Protein AF-A0A846CEU8-F1 (afdb_monomer)

Nearest PDB structures (foldseek):
  6ied-assembly1_A  TM=2.439E-01  e=3.533E+00  Bacillus subtilis subsp. subtilis str. 168

Mean predicted aligned error: 7.69 Å

Solvent-accessible surface area (backbone atoms only — not comparable to full-atom values): 8863 Å² total; per-residue (Å²): 137,86,84,81,78,79,76,79,77,76,74,79,84,74,80,63,60,70,50,55,49,49,35,50,50,22,53,55,52,44,49,55,60,71,66,57,70,85,73,80,64,65,53,76,73,36,51,48,31,34,36,66,78,81,52,54,82,37,86,88,42,84,61,87,33,68,68,70,47,29,58,58,48,33,51,51,34,49,62,57,46,52,58,56,56,50,50,53,42,52,74,69,68,54,51,68,68,59,50,51,52,50,50,51,51,51,50,49,54,53,50,50,48,52,55,53,54,56,57,46,32,37,68,66,70,31,90,76,61,49,76,64,42,50,50,50,29,52,51,51,49,53,58,60,50,51,77,72,65,124

Radius of gyration: 22.66 Å; Cα contacts (8 Å, |Δi|>4): 99; chains: 1; bounding box: 69×29×67 Å

Sequence (150 aa):
MPHLVNSTSKSPTKRALALDALRGFAILTMVLSGVVPRKILPAWMYHAQLPPPSHTFNPNLPGLTWVDLVFPLFLFSMGAAIPLALSRRLNQGWSTKKIILSILKRGFLLGSFAIFLQHIRPFTIHQSPNPQTWRLAMLGFVILFLMFVR

Secondary structure (DSSP, 8-state):
----------------HHHHHHHHHHHHHHHHHHHSPTTSS-GGGS-TTS-TTT----TT-----HHHHHHHHHHHHHHHHHHHHHHHHHHTT--HHHHHHHHHHHHHHHHHHHHHHHHTSHHHH-SS--HHHHHHHHHHHHHHHHTT--

pLDDT: mean 88.41, std 11.83, range [48.97, 97.62]

Structure (mmCIF, N/CA/C/O backbone):
data_AF-A0A846CEU8-F1
#
_entry.id   AF-A0A846CEU8-F1
#
loop_
_atom_site.group_PDB
_atom_site.id
_atom_site.type_symbol
_atom_site.label_atom_id
_atom_site.label_alt_id
_atom_site.label_comp_id
_atom_site.label_asym_id
_atom_site.label_entity_id
_atom_site.label_seq_id
_atom_site.pdbx_PDB_ins_code
_atom_site.Cartn_x
_atom_site.Cartn_y
_atom_site.Cartn_z
_atom_site.occupancy
_atom_site.B_iso_or_equiv
_atom_site.auth_seq_id
_atom_site.auth_comp_id
_atom_site.auth_asym_id
_atom_site.auth_atom_id
_atom_site.pdbx_PDB_model_num
ATOM 1 N N . MET A 1 1 ? -43.159 -5.147 39.167 1.00 49.75 1 MET A N 1
ATOM 2 C CA . MET A 1 1 ? -42.492 -4.380 38.093 1.00 49.75 1 MET A CA 1
ATOM 3 C C . MET A 1 1 ? -41.178 -5.073 37.750 1.00 49.75 1 MET A C 1
ATOM 5 O O . MET A 1 1 ? -40.288 -5.041 38.589 1.00 49.75 1 MET A O 1
ATOM 9 N N . PRO A 1 2 ? -41.052 -5.768 36.607 1.00 50.31 2 PRO A N 1
ATOM 10 C CA . PRO A 1 2 ? -39.789 -6.376 36.215 1.00 50.31 2 PRO A CA 1
ATOM 11 C C . PRO A 1 2 ? -38.938 -5.369 35.430 1.00 50.31 2 PRO A C 1
ATOM 13 O O . PRO A 1 2 ? -39.391 -4.774 34.455 1.00 50.31 2 PRO A O 1
ATOM 16 N N . HIS A 1 3 ? -37.700 -5.174 35.881 1.00 52.69 3 HIS A N 1
ATOM 17 C CA . HIS A 1 3 ? -36.686 -4.384 35.194 1.00 52.69 3 HIS A CA 1
ATOM 18 C C . HIS A 1 3 ? -36.270 -5.089 33.896 1.00 52.69 3 HIS A C 1
ATOM 20 O O . HIS A 1 3 ? -35.634 -6.141 33.927 1.00 52.69 3 HIS A O 1
ATOM 26 N N . LEU A 1 4 ? -36.620 -4.501 32.750 1.00 55.78 4 LEU A N 1
ATOM 27 C CA . LEU A 1 4 ? -36.121 -4.918 31.442 1.00 55.78 4 LEU A CA 1
ATOM 28 C C . LEU A 1 4 ? -34.642 -4.532 31.331 1.00 55.78 4 LEU A C 1
ATOM 30 O O . LEU A 1 4 ? -34.297 -3.379 31.072 1.00 55.78 4 LEU A O 1
ATOM 34 N N . VAL A 1 5 ? -33.758 -5.505 31.546 1.00 56.50 5 VAL A N 1
ATOM 35 C CA . VAL A 1 5 ? -32.339 -5.389 31.203 1.00 56.50 5 VAL A CA 1
ATOM 36 C C . VAL A 1 5 ? -32.243 -5.372 29.681 1.00 56.50 5 VAL A C 1
ATOM 38 O O . VAL A 1 5 ? -32.372 -6.402 29.022 1.00 56.50 5 VAL A O 1
ATOM 41 N N . ASN A 1 6 ? -32.050 -4.183 29.116 1.00 48.97 6 ASN A N 1
ATOM 42 C CA . ASN A 1 6 ? -31.865 -4.005 27.684 1.00 48.97 6 ASN A CA 1
ATOM 43 C C . ASN A 1 6 ? -30.451 -4.486 27.317 1.00 48.97 6 ASN A C 1
ATOM 45 O O . ASN A 1 6 ? -29.475 -3.739 27.410 1.00 48.97 6 ASN A O 1
ATOM 49 N N . SER A 1 7 ? -30.312 -5.766 26.968 1.00 52.06 7 SER A N 1
ATOM 50 C CA . SER A 1 7 ? -29.052 -6.326 26.489 1.00 52.06 7 SER A CA 1
ATOM 51 C C . SER A 1 7 ? -28.799 -5.828 25.066 1.00 52.06 7 SER A C 1
ATOM 53 O O . SER A 1 7 ? -29.185 -6.439 24.071 1.00 52.06 7 SER A O 1
ATOM 55 N N . THR A 1 8 ? -28.131 -4.679 24.945 1.00 50.91 8 THR A N 1
ATOM 56 C CA . THR A 1 8 ? -27.602 -4.215 23.660 1.00 50.91 8 THR A CA 1
ATOM 57 C C . THR A 1 8 ? -26.515 -5.189 23.211 1.00 50.91 8 THR A C 1
ATOM 59 O O . THR A 1 8 ? -25.331 -5.013 23.516 1.00 50.91 8 THR A O 1
ATOM 62 N N . SER A 1 9 ? -26.914 -6.259 22.524 1.00 49.7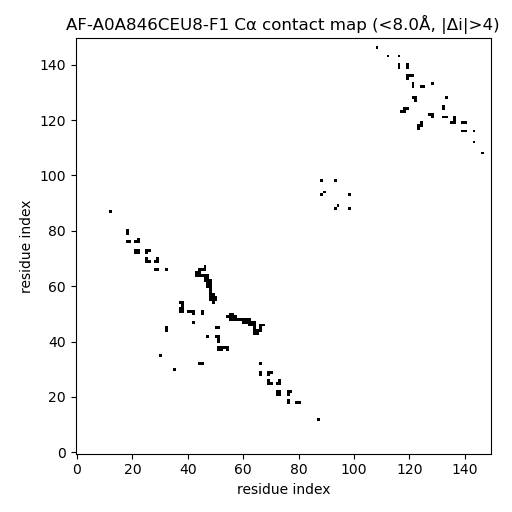2 9 SER A N 1
ATOM 63 C CA . SER A 1 9 ? -25.984 -7.176 21.880 1.00 49.72 9 SER A CA 1
ATOM 64 C C . SER A 1 9 ? -25.209 -6.381 20.828 1.00 49.72 9 SER A C 1
ATOM 66 O O . SER A 1 9 ? -25.717 -5.973 19.784 1.00 49.72 9 SER A O 1
ATOM 68 N N . LYS A 1 10 ? -23.958 -6.055 21.152 1.00 54.31 10 LYS A N 1
ATOM 69 C CA . LYS A 1 10 ? -23.070 -5.333 20.248 1.00 54.31 10 LYS A CA 1
ATOM 70 C C . LYS A 1 10 ? -22.709 -6.291 19.120 1.00 54.31 10 LYS A C 1
ATOM 72 O O . LYS A 1 10 ? -21.819 -7.122 19.281 1.00 54.31 10 LYS A O 1
ATOM 77 N N . SER A 1 11 ? -23.442 -6.212 18.008 1.00 55.38 11 SER A N 1
ATOM 78 C CA . SER A 1 11 ? -23.172 -7.025 16.822 1.00 55.38 11 SER A CA 1
ATOM 79 C C . SER A 1 11 ? -21.683 -6.918 16.463 1.00 55.38 11 SER A C 1
ATOM 81 O O . SER A 1 11 ? -21.151 -5.800 16.390 1.00 55.38 11 SER A O 1
ATOM 83 N N . PRO A 1 12 ? -20.969 -8.046 16.299 1.00 60.28 12 PRO A N 1
ATOM 84 C CA . PRO A 1 12 ? -19.546 -8.016 16.021 1.00 60.28 12 PRO A CA 1
ATOM 85 C C . PRO A 1 12 ? -19.323 -7.275 14.704 1.00 60.28 12 PRO A C 1
ATOM 87 O O . PRO A 1 12 ? -19.826 -7.672 13.654 1.00 60.28 12 PRO A O 1
ATOM 90 N N . THR A 1 13 ? -18.561 -6.181 14.756 1.00 65.75 13 THR A N 1
ATOM 91 C CA . THR A 1 13 ? -18.238 -5.372 13.578 1.00 65.75 13 THR A CA 1
ATOM 92 C C . THR A 1 13 ? -17.479 -6.246 12.576 1.00 65.75 13 THR A C 1
ATOM 94 O O . THR A 1 13 ? -16.292 -6.540 12.764 1.00 65.75 13 THR A O 1
ATOM 97 N N . LYS A 1 14 ? -18.176 -6.717 11.535 1.00 78.44 14 LYS A N 1
ATOM 98 C CA . LYS A 1 14 ? -17.594 -7.584 10.506 1.00 78.44 14 LYS A CA 1
ATOM 99 C C . LYS A 1 14 ? -16.540 -6.817 9.710 1.00 78.44 14 LYS A C 1
ATOM 101 O O . LYS A 1 14 ? -16.671 -5.631 9.422 1.00 78.44 14 LYS A O 1
ATOM 106 N N . ARG A 1 15 ? -15.461 -7.519 9.366 1.00 83.94 15 ARG A N 1
ATOM 107 C CA . ARG A 1 15 ? -14.401 -7.014 8.490 1.00 83.94 15 ARG A CA 1
ATOM 108 C C . ARG A 1 15 ? -14.977 -6.769 7.091 1.00 83.94 15 ARG A C 1
ATOM 110 O O . ARG A 1 15 ? -15.649 -7.642 6.552 1.00 83.94 15 ARG A O 1
ATOM 117 N N . ALA A 1 16 ? -14.692 -5.609 6.504 1.00 91.38 16 ALA A N 1
ATOM 118 C CA . ALA A 1 16 ? -15.136 -5.264 5.155 1.00 91.38 16 ALA A CA 1
ATOM 119 C C . ALA A 1 16 ? -14.278 -5.986 4.098 1.00 91.38 16 ALA A C 1
ATOM 121 O O . ALA A 1 16 ? -13.310 -5.429 3.584 1.00 91.38 16 ALA A O 1
ATOM 122 N N . LEU A 1 17 ? -14.618 -7.242 3.791 1.00 93.19 17 LEU A N 1
ATOM 123 C CA . LEU A 1 17 ? -13.840 -8.087 2.873 1.00 93.19 17 LEU A CA 1
ATOM 124 C C . LEU A 1 17 ? -13.774 -7.521 1.449 1.00 93.19 17 LEU A C 1
ATOM 126 O O . LEU A 1 17 ? -12.704 -7.525 0.852 1.00 93.19 17 LEU A O 1
ATOM 130 N N . ALA A 1 18 ? -14.881 -6.977 0.933 1.00 94.38 18 ALA A N 1
ATOM 131 C CA . ALA A 1 18 ? -14.913 -6.351 -0.391 1.00 94.38 18 ALA A CA 1
ATOM 132 C C . ALA A 1 18 ? -13.947 -5.158 -0.488 1.00 94.38 18 ALA A C 1
ATOM 134 O O . ALA A 1 18 ? -13.265 -4.986 -1.493 1.00 94.38 18 ALA A O 1
ATOM 135 N N . LEU A 1 19 ? -13.836 -4.373 0.587 1.00 95.25 19 LEU A N 1
ATOM 136 C CA . LEU A 1 19 ? -12.925 -3.234 0.649 1.00 95.25 19 LEU A CA 1
ATOM 137 C C . LEU A 1 19 ? -11.457 -3.676 0.682 1.00 95.25 19 LEU A C 1
ATOM 139 O O . LEU A 1 19 ? -10.609 -3.088 0.013 1.00 95.25 19 LEU A O 1
ATOM 143 N N . ASP A 1 20 ? -11.157 -4.734 1.437 1.00 94.44 20 ASP A N 1
ATOM 144 C CA . ASP A 1 20 ? -9.820 -5.324 1.461 1.00 94.44 20 ASP A CA 1
ATOM 145 C C . ASP A 1 20 ? -9.432 -5.923 0.100 1.00 94.44 20 ASP A C 1
ATOM 147 O O . ASP A 1 20 ? -8.290 -5.747 -0.329 1.00 94.44 20 ASP A O 1
ATOM 151 N N . ALA A 1 21 ? -10.373 -6.582 -0.586 1.00 95.81 21 ALA A N 1
ATOM 152 C CA . ALA A 1 21 ? -10.177 -7.117 -1.932 1.00 95.81 21 ALA A CA 1
ATOM 153 C C . ALA A 1 21 ? -9.938 -5.998 -2.954 1.00 95.81 21 ALA A C 1
ATOM 155 O O . ALA A 1 21 ? -8.994 -6.090 -3.736 1.00 95.81 21 ALA A O 1
ATOM 156 N N . LEU A 1 22 ? -10.715 -4.909 -2.894 1.00 96.38 22 LEU A N 1
ATOM 157 C CA . LEU A 1 22 ? -10.529 -3.740 -3.756 1.00 96.38 22 LEU A CA 1
ATOM 158 C C . LEU A 1 22 ? -9.142 -3.111 -3.571 1.00 96.38 22 LEU A C 1
ATOM 160 O O . LEU A 1 22 ? -8.464 -2.820 -4.554 1.00 96.38 22 LEU A O 1
ATOM 164 N N . ARG A 1 23 ? -8.685 -2.947 -2.321 1.00 96.00 23 ARG A N 1
ATOM 165 C CA . ARG A 1 23 ? -7.329 -2.450 -2.035 1.00 96.00 23 ARG A CA 1
ATOM 166 C C . ARG A 1 23 ? -6.259 -3.391 -2.593 1.00 96.00 23 ARG A C 1
ATOM 168 O O . ARG A 1 23 ? -5.279 -2.924 -3.166 1.00 96.00 23 ARG A O 1
ATOM 175 N N . GLY A 1 24 ? -6.431 -4.701 -2.408 1.00 95.50 24 GLY A N 1
ATOM 176 C CA . GLY A 1 24 ? -5.515 -5.712 -2.940 1.00 95.50 24 GLY A CA 1
ATOM 177 C C . GLY A 1 24 ? -5.431 -5.660 -4.465 1.00 95.50 24 GLY A C 1
ATOM 178 O O . GLY A 1 24 ? -4.332 -5.591 -5.009 1.00 95.50 24 GLY A O 1
ATOM 179 N N . PHE A 1 25 ? -6.582 -5.599 -5.136 1.00 96.62 25 PHE A N 1
ATOM 180 C CA . PHE A 1 25 ? -6.673 -5.426 -6.583 1.00 96.62 25 PHE A CA 1
ATOM 181 C C . PHE A 1 25 ? -5.951 -4.156 -7.043 1.00 96.62 25 PHE A C 1
ATOM 183 O O . PHE A 1 25 ? -5.093 -4.240 -7.916 1.00 96.62 25 PHE A O 1
ATOM 190 N N . ALA A 1 26 ? -6.202 -3.015 -6.391 1.00 96.00 26 ALA A N 1
ATOM 191 C CA . ALA A 1 26 ? -5.551 -1.751 -6.726 1.00 96.00 26 ALA A CA 1
ATOM 192 C C . ALA A 1 26 ? -4.015 -1.826 -6.607 1.00 96.00 26 ALA A C 1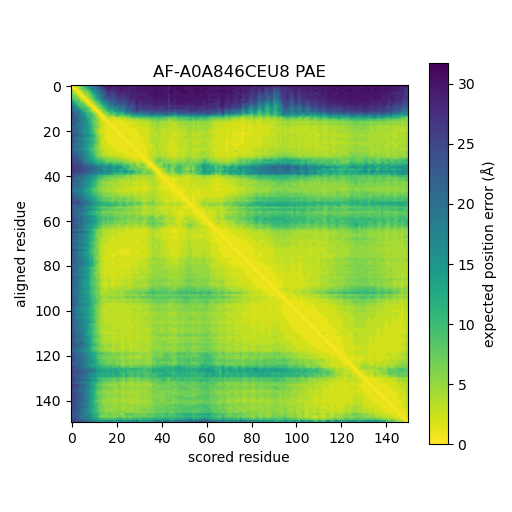
ATOM 194 O O . ALA A 1 26 ? -3.305 -1.359 -7.497 1.00 96.00 26 ALA A O 1
ATOM 195 N N . ILE A 1 27 ? -3.486 -2.454 -5.549 1.00 94.94 27 ILE A N 1
ATOM 196 C CA . ILE A 1 27 ? -2.035 -2.651 -5.374 1.00 94.94 27 ILE A CA 1
ATOM 197 C C . ILE A 1 27 ? -1.466 -3.551 -6.480 1.00 94.94 27 ILE A C 1
ATOM 199 O O . ILE A 1 27 ? -0.432 -3.220 -7.057 1.00 94.94 27 ILE A O 1
ATOM 203 N N . LEU A 1 28 ? -2.138 -4.661 -6.807 1.00 95.00 28 LEU A N 1
ATOM 204 C CA . LEU A 1 28 ? -1.705 -5.563 -7.881 1.00 95.00 28 LEU A CA 1
ATOM 205 C C . LEU A 1 28 ? -1.642 -4.835 -9.228 1.00 95.00 28 LEU A C 1
ATOM 207 O O . LEU A 1 28 ? -0.630 -4.909 -9.924 1.00 95.00 28 LEU A O 1
ATOM 211 N N . THR A 1 29 ? -2.686 -4.077 -9.566 1.00 93.88 29 THR A N 1
ATOM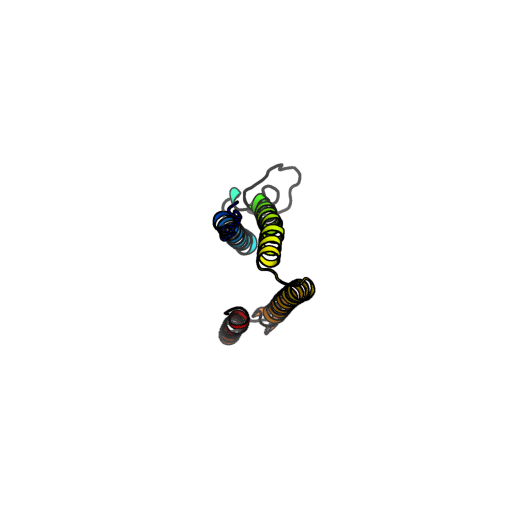 212 C CA . THR A 1 29 ? -2.736 -3.297 -10.807 1.00 93.88 29 THR A CA 1
ATOM 213 C C . THR A 1 29 ? -1.716 -2.158 -10.829 1.00 93.88 29 THR A C 1
ATOM 215 O O . THR A 1 29 ? -1.189 -1.856 -11.893 1.00 93.88 29 THR A O 1
ATOM 218 N N . MET A 1 30 ? -1.380 -1.571 -9.674 1.00 93.50 30 MET A N 1
ATOM 219 C CA . MET A 1 30 ? -0.353 -0.525 -9.552 1.00 93.50 30 MET A CA 1
ATOM 220 C C . MET A 1 30 ? 1.048 -1.071 -9.828 1.00 93.50 30 MET A C 1
ATOM 222 O O . MET A 1 30 ? 1.853 -0.423 -10.494 1.00 93.50 30 MET A O 1
ATOM 226 N N . VAL A 1 31 ? 1.342 -2.278 -9.340 1.00 91.12 31 VAL A N 1
ATOM 227 C CA . VAL A 1 31 ? 2.599 -2.969 -9.657 1.00 91.12 31 VAL A CA 1
ATOM 228 C C . VAL A 1 31 ? 2.637 -3.333 -11.138 1.00 91.12 31 VAL A C 1
ATOM 230 O O . VAL A 1 31 ? 3.646 -3.086 -11.797 1.00 91.12 31 VAL A O 1
ATOM 233 N N . LEU A 1 32 ? 1.535 -3.862 -11.678 1.00 89.38 32 LEU A N 1
ATOM 234 C CA . LEU A 1 32 ? 1.441 -4.214 -13.093 1.00 89.38 32 LEU A CA 1
ATOM 235 C C . LEU A 1 32 ? 1.669 -2.995 -14.000 1.00 89.38 32 LEU A C 1
ATOM 237 O O . LEU A 1 32 ? 2.441 -3.080 -14.949 1.00 89.38 32 LEU A O 1
ATOM 241 N N . SER A 1 33 ? 1.052 -1.853 -13.695 1.00 86.19 33 SER A N 1
ATOM 242 C CA . SER A 1 33 ? 1.216 -0.636 -14.494 1.00 86.19 33 SER A CA 1
ATOM 243 C C . SER A 1 33 ? 2.585 0.028 -14.304 1.00 86.19 33 SER A C 1
ATOM 245 O O . SER A 1 33 ? 3.108 0.627 -15.238 1.00 86.19 33 SER A O 1
ATOM 247 N N . GLY A 1 34 ? 3.167 -0.052 -13.102 1.00 81.56 34 GLY A N 1
ATOM 248 C CA . GLY A 1 34 ? 4.400 0.657 -12.749 1.00 81.56 34 GLY A CA 1
ATOM 249 C C . GLY A 1 34 ? 5.704 -0.093 -13.039 1.00 81.56 34 GLY A C 1
ATOM 250 O O . GLY A 1 34 ? 6.749 0.547 -13.145 1.00 81.56 34 GLY A O 1
ATOM 251 N N . VAL A 1 35 ? 5.674 -1.427 -13.139 1.00 81.75 35 VAL A N 1
ATOM 252 C CA . VAL A 1 35 ? 6.891 -2.260 -13.240 1.00 81.75 35 VAL A CA 1
ATOM 253 C C . VAL A 1 35 ? 7.080 -2.879 -14.626 1.00 81.75 35 VAL A C 1
ATOM 255 O O . VAL A 1 35 ? 8.218 -3.150 -15.015 1.00 81.75 35 VAL A O 1
ATOM 258 N N . VAL A 1 36 ? 6.007 -3.112 -15.389 1.00 78.88 36 VAL A N 1
ATOM 259 C CA . VAL A 1 36 ? 6.137 -3.796 -16.683 1.00 78.88 36 VAL A CA 1
ATOM 260 C C . VAL A 1 36 ? 6.888 -2.912 -17.688 1.00 78.88 36 VAL A C 1
ATOM 262 O O . VAL A 1 36 ? 6.598 -1.715 -17.790 1.00 78.88 36 VAL A O 1
ATOM 265 N N . PRO A 1 37 ? 7.862 -3.461 -18.445 1.00 68.31 37 PRO A N 1
ATOM 266 C CA . PRO A 1 37 ? 8.683 -2.648 -19.323 1.00 68.31 37 PRO A CA 1
ATOM 267 C C . PRO A 1 37 ? 7.859 -1.927 -20.394 1.00 68.31 37 PRO A C 1
ATOM 269 O O . PRO A 1 37 ? 6.905 -2.452 -20.975 1.00 68.31 37 PRO A O 1
ATOM 272 N N . ARG A 1 38 ? 8.282 -0.700 -20.692 1.00 73.19 38 ARG A N 1
ATOM 273 C CA . ARG A 1 38 ? 7.789 0.067 -21.838 1.00 73.19 38 ARG A CA 1
ATOM 274 C C . ARG A 1 38 ? 8.138 -0.675 -23.137 1.00 73.19 38 ARG A C 1
ATOM 276 O O . ARG A 1 38 ? 9.214 -1.268 -23.213 1.00 73.19 38 ARG A O 1
ATOM 283 N N . LYS A 1 39 ? 7.274 -0.566 -24.156 1.00 72.50 39 LYS A N 1
ATOM 284 C CA . LYS A 1 39 ? 7.430 -1.062 -25.547 1.00 72.50 39 LYS A CA 1
ATOM 285 C C . LYS A 1 39 ? 7.041 -2.512 -25.862 1.00 72.50 39 LYS A C 1
ATOM 287 O O . LYS A 1 39 ? 7.102 -2.881 -27.029 1.00 72.50 39 LYS A O 1
ATOM 292 N N . ILE A 1 40 ? 6.640 -3.322 -24.882 1.00 81.31 40 ILE A N 1
ATOM 293 C CA . ILE A 1 40 ? 6.289 -4.740 -25.127 1.00 81.31 40 ILE A CA 1
ATOM 294 C C . ILE A 1 40 ? 4.771 -4.967 -25.168 1.00 81.31 40 ILE A C 1
ATOM 296 O O . ILE A 1 40 ? 4.304 -5.980 -25.679 1.00 81.31 40 ILE A O 1
ATOM 300 N N . LEU A 1 41 ? 3.990 -4.037 -24.615 1.00 85.62 41 LEU A N 1
ATOM 301 C CA . LEU A 1 41 ? 2.557 -4.210 -24.409 1.00 85.62 41 LEU A CA 1
ATOM 302 C C . LEU A 1 41 ? 1.713 -3.386 -25.399 1.00 85.62 41 LEU A C 1
ATOM 304 O O . LEU A 1 41 ? 2.181 -2.369 -25.918 1.00 85.62 41 LEU A O 1
ATOM 308 N N . PRO A 1 42 ? 0.452 -3.783 -25.649 1.00 88.38 42 PRO A N 1
ATOM 309 C CA . PRO A 1 42 ? -0.490 -2.995 -26.440 1.00 88.38 42 PRO A CA 1
ATOM 310 C C . PRO A 1 42 ? -0.817 -1.639 -25.791 1.00 88.38 42 PRO A C 1
ATOM 312 O O . PRO A 1 42 ? -0.734 -1.469 -24.575 1.00 88.38 42 PRO A O 1
ATOM 315 N N . ALA A 1 43 ? -1.252 -0.675 -26.609 1.00 88.44 43 ALA A N 1
ATOM 316 C CA . ALA A 1 43 ? -1.472 0.715 -26.194 1.00 88.44 43 ALA A CA 1
ATOM 317 C C . ALA A 1 43 ? -2.429 0.883 -24.999 1.00 88.44 43 ALA A C 1
ATOM 319 O O . ALA A 1 43 ? -2.204 1.750 -24.162 1.00 88.44 43 ALA A O 1
ATOM 320 N N . TRP A 1 44 ? -3.446 0.025 -24.870 1.00 88.69 44 TRP A N 1
ATOM 321 C CA . TRP A 1 44 ? -4.421 0.080 -23.772 1.00 88.69 44 TRP A CA 1
ATOM 322 C C . TRP A 1 44 ? -3.829 -0.251 -22.388 1.00 88.69 44 TRP A C 1
ATOM 324 O O . TRP A 1 44 ? -4.489 -0.029 -21.375 1.00 88.69 44 TRP A O 1
ATOM 334 N N . MET A 1 45 ? -2.603 -0.787 -22.320 1.00 90.38 45 MET A N 1
ATOM 335 C CA . MET A 1 45 ? -1.892 -1.085 -21.068 1.00 90.38 45 MET A CA 1
ATOM 336 C C . MET A 1 45 ? -1.071 0.093 -20.525 1.00 90.38 45 MET A C 1
ATOM 338 O O . MET A 1 45 ? -0.428 -0.041 -19.486 1.00 90.38 45 MET A O 1
ATOM 342 N N . TYR A 1 46 ? -1.094 1.237 -21.208 1.00 90.06 46 TYR A N 1
ATOM 343 C CA . TYR A 1 46 ? -0.385 2.453 -20.822 1.00 90.06 46 TYR A CA 1
ATOM 344 C C . TYR A 1 46 ? -1.348 3.638 -20.769 1.00 90.06 46 TYR A C 1
ATOM 346 O O . TYR A 1 46 ? -2.473 3.548 -21.250 1.00 90.06 46 TYR A O 1
ATOM 354 N N . HIS A 1 47 ? -0.886 4.768 -20.233 1.00 92.12 47 HIS A N 1
ATOM 355 C CA . HIS A 1 47 ? -1.624 6.025 -20.331 1.00 92.12 47 HIS A CA 1
ATOM 356 C C . HIS A 1 47 ? -1.830 6.397 -21.804 1.00 92.12 47 HIS A C 1
ATOM 358 O O . HIS A 1 47 ? -0.877 6.364 -22.586 1.00 92.12 47 HIS A O 1
ATOM 364 N N . ALA A 1 48 ? -3.044 6.819 -22.171 1.00 92.6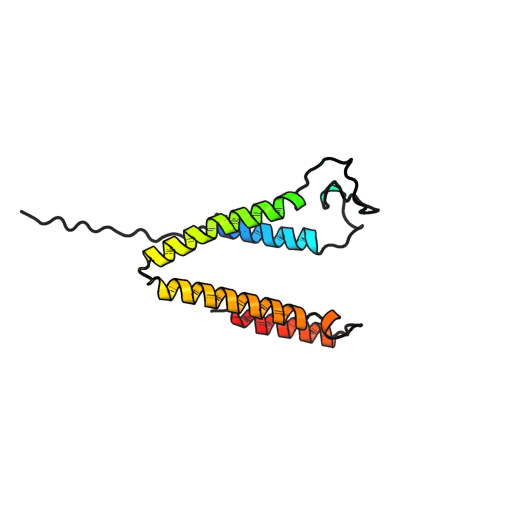9 48 ALA A N 1
ATOM 365 C CA . ALA A 1 48 ? -3.376 7.218 -23.545 1.00 92.69 48 ALA A CA 1
ATOM 366 C C . ALA A 1 48 ? -2.449 8.323 -24.082 1.00 92.69 48 ALA A C 1
ATOM 368 O O . ALA A 1 48 ? -2.086 8.323 -25.255 1.00 92.69 48 ALA A O 1
ATOM 369 N N . GLN A 1 49 ? -2.014 9.226 -23.199 1.00 93.38 49 GLN A N 1
ATOM 370 C CA . GLN A 1 49 ? -1.097 10.323 -23.513 1.00 93.38 49 GLN A CA 1
ATOM 371 C C . GLN A 1 49 ? 0.363 9.874 -23.670 1.00 93.38 49 GLN A C 1
ATOM 373 O O . GLN A 1 49 ? 1.193 10.670 -24.087 1.00 93.38 49 GLN A O 1
ATOM 378 N N . LEU A 1 50 ? 0.701 8.624 -23.341 1.00 90.62 50 LEU A N 1
ATOM 379 C CA . LEU A 1 50 ? 2.040 8.040 -23.478 1.00 90.62 50 LEU A CA 1
ATOM 380 C C . LEU A 1 50 ? 1.983 6.756 -24.327 1.00 90.62 50 LEU A C 1
ATOM 382 O O . LEU A 1 50 ? 2.403 5.687 -23.856 1.00 90.62 50 LEU A O 1
ATOM 386 N N . PRO A 1 51 ? 1.467 6.826 -25.569 1.00 88.62 51 PRO A N 1
ATOM 387 C CA . PRO A 1 51 ? 1.247 5.639 -26.378 1.00 88.62 51 PRO A CA 1
ATOM 388 C C . PRO A 1 51 ? 2.582 4.999 -26.807 1.00 88.62 51 PRO A C 1
ATOM 390 O O . PRO A 1 51 ? 3.587 5.696 -26.995 1.00 88.62 51 PRO A O 1
ATOM 393 N N . PRO A 1 52 ? 2.624 3.667 -26.989 1.00 88.12 52 PRO A N 1
ATOM 394 C CA . PRO A 1 52 ? 3.753 3.009 -27.635 1.00 88.12 52 PRO A CA 1
ATOM 395 C C . PRO A 1 52 ? 3.867 3.441 -29.113 1.00 88.12 52 PRO A C 1
ATOM 397 O O . PRO A 1 52 ? 2.875 3.864 -29.707 1.00 88.12 52 PRO A O 1
ATOM 400 N N . PRO A 1 53 ? 5.050 3.309 -29.743 1.00 87.38 53 PRO A N 1
ATOM 401 C CA . PRO A 1 53 ? 6.301 2.779 -29.187 1.00 87.38 53 PRO A CA 1
ATOM 402 C C . PRO A 1 53 ? 7.191 3.847 -28.530 1.00 87.38 53 PRO A C 1
ATOM 404 O O . PRO A 1 53 ? 8.120 3.507 -27.792 1.00 87.38 53 PRO A O 1
ATOM 407 N N . SER A 1 54 ? 6.943 5.131 -28.806 1.00 87.31 54 SER A N 1
ATOM 408 C CA . SER A 1 54 ? 7.796 6.227 -28.338 1.00 87.31 54 SER A CA 1
ATOM 409 C C . SER A 1 54 ? 7.585 6.539 -26.856 1.00 87.31 54 SER A C 1
ATOM 411 O O . SER A 1 54 ? 8.533 6.966 -26.199 1.00 87.31 54 SER A O 1
ATOM 413 N N . HIS A 1 55 ? 6.378 6.304 -26.320 1.00 87.75 55 HIS A N 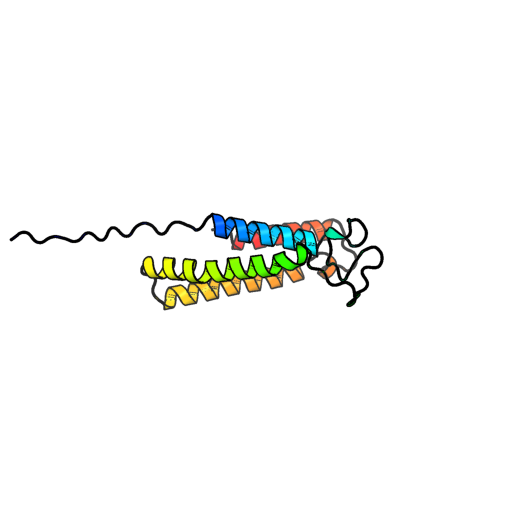1
ATOM 414 C CA . HIS A 1 55 ? 5.976 6.702 -24.964 1.00 87.75 55 HIS A CA 1
ATOM 415 C C . HIS A 1 55 ? 6.293 8.173 -24.664 1.00 87.75 55 HIS A C 1
ATOM 417 O O . HIS A 1 55 ? 6.663 8.539 -23.549 1.00 87.75 55 HIS A O 1
ATOM 423 N N . THR A 1 56 ? 6.179 9.015 -25.686 1.00 90.50 56 THR A N 1
ATOM 424 C CA . THR A 1 56 ? 6.331 10.464 -25.588 1.00 90.50 56 THR A CA 1
ATOM 425 C C . THR A 1 56 ? 4.992 11.074 -25.224 1.00 90.50 56 THR A C 1
ATOM 427 O O . THR A 1 56 ? 3.980 10.720 -25.829 1.00 90.50 56 THR A O 1
ATOM 430 N N . PHE A 1 57 ? 4.991 11.987 -24.254 1.00 92.19 57 PHE A N 1
ATOM 431 C CA . PHE A 1 57 ? 3.766 12.640 -23.813 1.00 92.19 57 PHE A CA 1
ATOM 432 C C . PHE A 1 57 ? 3.129 13.424 -24.968 1.00 92.19 57 PHE A C 1
ATOM 434 O O . PHE A 1 57 ? 3.778 14.288 -25.557 1.00 92.19 57 PHE A O 1
ATOM 441 N N . ASN A 1 58 ? 1.869 13.128 -25.282 1.00 92.25 58 ASN A N 1
ATOM 442 C CA . ASN A 1 58 ? 1.082 13.830 -26.286 1.00 92.25 58 ASN A CA 1
ATOM 443 C C . ASN A 1 58 ? -0.225 14.351 -25.660 1.00 92.25 58 ASN A C 1
ATOM 445 O O . ASN A 1 58 ? -1.147 13.563 -25.434 1.00 92.25 58 ASN A O 1
ATOM 449 N N . PRO A 1 59 ? -0.340 15.668 -25.403 1.00 91.62 59 PRO A N 1
ATOM 450 C CA . PRO A 1 59 ? -1.535 16.247 -24.793 1.00 91.62 59 PRO A CA 1
ATOM 451 C C . PRO A 1 59 ? -2.756 16.245 -25.724 1.00 91.62 59 PRO A C 1
ATOM 453 O O . PRO A 1 59 ? -3.879 16.347 -25.240 1.00 91.62 59 PRO A O 1
ATOM 456 N N . ASN A 1 60 ? -2.563 16.093 -27.039 1.00 94.12 60 ASN A N 1
ATOM 457 C CA . ASN A 1 60 ? -3.643 16.111 -28.031 1.00 94.12 60 ASN A CA 1
ATOM 458 C C . ASN A 1 60 ? -4.369 14.762 -28.167 1.00 94.12 60 ASN A C 1
ATOM 460 O O . ASN A 1 60 ? -5.262 14.632 -29.000 1.00 94.12 60 ASN A O 1
ATOM 464 N N . LEU A 1 61 ? -3.986 13.753 -27.376 1.00 90.38 61 LEU A N 1
ATOM 465 C CA . LEU A 1 61 ? -4.657 12.456 -27.297 1.00 90.38 61 LEU A CA 1
ATOM 466 C C . LEU A 1 61 ? -5.473 12.384 -26.000 1.00 90.38 61 LEU A C 1
ATOM 468 O O . LEU A 1 61 ? -4.985 11.847 -25.000 1.00 90.38 61 LEU A O 1
ATOM 472 N N . PRO A 1 62 ? -6.698 12.944 -25.973 1.00 88.69 62 PRO A N 1
ATOM 473 C CA . PRO A 1 62 ? -7.560 12.817 -24.811 1.00 88.69 62 PRO A CA 1
ATOM 474 C C . PRO A 1 62 ? -7.952 11.349 -24.629 1.00 88.69 62 PRO A C 1
ATOM 476 O O . PRO A 1 62 ? -8.403 10.685 -25.562 1.00 88.69 62 PRO A O 1
ATOM 479 N N . GLY A 1 63 ? -7.792 10.837 -23.415 1.00 90.00 63 GLY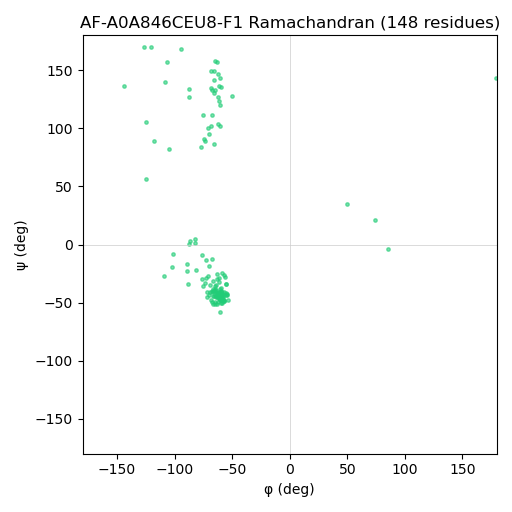 A N 1
ATOM 480 C CA . GLY A 1 63 ? -8.179 9.472 -23.099 1.00 90.00 63 GLY A CA 1
ATOM 481 C C . GLY A 1 63 ? -7.873 9.116 -21.656 1.00 90.00 63 GLY A C 1
ATOM 482 O O . GLY A 1 63 ? -6.853 9.528 -21.108 1.00 90.00 63 GLY A O 1
ATOM 483 N N . LEU A 1 64 ? -8.769 8.335 -21.063 1.00 92.12 64 LEU A N 1
ATOM 484 C CA . LEU A 1 64 ? -8.530 7.634 -19.811 1.00 92.12 64 LEU A CA 1
ATOM 485 C C . LEU A 1 64 ? -8.394 6.150 -20.116 1.00 92.12 64 LEU A C 1
ATOM 487 O O . LEU A 1 64 ? -9.131 5.583 -20.922 1.00 92.12 64 LEU A O 1
ATOM 491 N N . THR A 1 65 ? -7.451 5.527 -19.441 1.00 93.19 65 THR A N 1
ATOM 492 C CA . THR A 1 65 ? -7.176 4.098 -19.506 1.00 93.19 65 THR A CA 1
ATOM 493 C C . THR A 1 65 ? -7.333 3.503 -18.114 1.00 93.19 65 THR A C 1
ATOM 495 O O . THR A 1 65 ? -7.468 4.216 -17.118 1.00 93.19 65 THR A O 1
ATOM 498 N N . TRP A 1 66 ? -7.331 2.176 -18.003 1.00 93.12 66 TRP A N 1
ATOM 499 C CA . TRP A 1 66 ? -7.492 1.538 -16.696 1.00 93.12 66 TRP A CA 1
ATOM 500 C C . TRP A 1 66 ? -6.359 1.904 -15.724 1.00 93.12 66 TRP A C 1
ATOM 502 O O . TRP A 1 66 ? -6.610 1.958 -14.521 1.00 93.12 66 TRP A O 1
ATOM 512 N N . VAL A 1 67 ? -5.146 2.205 -16.219 1.00 92.56 67 VAL A N 1
ATOM 513 C CA . VAL A 1 67 ? -4.010 2.603 -15.368 1.00 92.56 67 VAL A CA 1
ATOM 514 C C . VAL A 1 67 ? -4.278 3.918 -14.632 1.00 92.56 67 VAL A C 1
ATOM 516 O O . VAL A 1 67 ? -3.825 4.087 -13.501 1.00 92.56 67 VAL A O 1
ATOM 519 N N . ASP A 1 68 ? -5.089 4.806 -15.217 1.00 93.62 68 ASP A N 1
ATOM 520 C CA . ASP A 1 68 ? -5.495 6.078 -14.609 1.00 93.62 68 ASP A CA 1
ATOM 521 C C . ASP A 1 68 ? -6.467 5.872 -13.437 1.00 93.62 68 ASP A C 1
ATOM 523 O O . ASP A 1 68 ? -6.505 6.672 -12.503 1.00 93.62 68 ASP A O 1
ATOM 527 N N . LEU A 1 69 ? -7.229 4.773 -13.449 1.00 94.19 69 LEU A N 1
ATOM 528 C CA . LEU A 1 69 ? -8.202 4.440 -12.404 1.00 94.19 69 LEU A CA 1
ATOM 529 C C . LEU A 1 69 ? -7.557 3.783 -11.180 1.00 94.19 69 LEU A C 1
ATOM 531 O O . LEU A 1 69 ? -8.120 3.834 -10.086 1.00 94.19 69 LEU A O 1
ATOM 535 N N . VAL A 1 70 ? -6.370 3.192 -11.332 1.00 94.94 70 VAL A N 1
ATOM 536 C CA . VAL A 1 70 ? -5.692 2.448 -10.260 1.00 94.94 70 VAL A CA 1
ATOM 537 C C . VAL A 1 70 ? -5.469 3.314 -9.019 1.00 94.94 70 VAL A C 1
ATOM 539 O O . VAL A 1 70 ? -5.775 2.894 -7.899 1.00 94.94 70 VAL A O 1
ATOM 542 N N . PHE A 1 71 ? -4.957 4.533 -9.202 1.00 93.81 71 PHE A N 1
ATOM 543 C CA . PHE A 1 71 ? -4.663 5.429 -8.085 1.00 93.81 71 PHE A CA 1
ATOM 544 C C . PHE A 1 71 ? -5.934 5.937 -7.370 1.00 93.81 71 PHE A C 1
ATOM 546 O O . PHE A 1 71 ? -6.006 5.797 -6.145 1.00 93.81 71 PHE A O 1
ATOM 553 N N . PRO A 1 72 ? -6.977 6.428 -8.073 1.00 95.56 72 PRO A N 1
ATOM 554 C CA . PRO A 1 72 ? -8.271 6.738 -7.463 1.00 95.56 72 PRO A CA 1
ATOM 555 C C . PRO A 1 72 ? -8.906 5.567 -6.703 1.00 95.56 72 PRO A C 1
ATOM 557 O O . PRO A 1 72 ? -9.381 5.761 -5.582 1.00 95.56 72 PRO A O 1
ATOM 560 N N . LEU A 1 73 ? -8.877 4.346 -7.253 1.00 96.00 73 LEU A N 1
ATOM 561 C CA . LEU A 1 73 ? -9.403 3.156 -6.569 1.00 96.00 73 LEU A CA 1
ATOM 562 C C . LEU A 1 73 ? -8.644 2.872 -5.268 1.00 96.00 73 LEU A C 1
ATOM 564 O O . LEU A 1 73 ? -9.256 2.571 -4.237 1.00 96.00 73 LEU A O 1
ATOM 568 N N . PHE A 1 74 ? -7.317 3.016 -5.286 1.00 95.75 74 PHE A N 1
ATOM 569 C CA . PHE A 1 74 ? -6.500 2.881 -4.086 1.00 95.75 74 PHE A CA 1
ATOM 570 C C . PHE A 1 74 ? -6.864 3.936 -3.030 1.00 95.75 74 PHE A C 1
ATOM 572 O O . PHE A 1 74 ? -7.138 3.570 -1.882 1.00 95.75 74 PHE A O 1
ATOM 579 N N . LEU A 1 75 ? -6.935 5.219 -3.410 1.00 96.12 75 LEU A N 1
ATOM 580 C CA . LEU A 1 75 ? -7.301 6.309 -2.498 1.00 96.12 75 LEU A CA 1
ATOM 581 C C . LEU A 1 75 ? -8.701 6.129 -1.912 1.00 96.12 75 LEU A C 1
ATOM 583 O O . LEU A 1 75 ? -8.867 6.279 -0.702 1.00 96.12 75 LEU A O 1
ATOM 587 N N . PHE A 1 76 ? -9.682 5.744 -2.728 1.00 96.56 76 PHE A N 1
ATOM 588 C CA . PHE A 1 76 ? -11.028 5.425 -2.257 1.00 96.56 76 PHE A CA 1
ATOM 589 C C . PHE A 1 76 ? -10.997 4.291 -1.225 1.00 96.56 76 PHE A C 1
ATOM 591 O O . PHE A 1 76 ? -11.553 4.422 -0.131 1.00 96.56 76 PHE A O 1
ATOM 598 N N . SER A 1 77 ? -10.286 3.198 -1.532 1.00 96.56 77 SER A N 1
ATOM 599 C CA . SER A 1 77 ? -10.199 2.044 -0.632 1.00 96.56 77 SER A CA 1
ATOM 600 C C . SER A 1 77 ? -9.571 2.406 0.722 1.00 96.56 77 SER A C 1
ATOM 602 O O . SER A 1 77 ? -10.065 1.997 1.776 1.00 96.56 77 SER A O 1
ATOM 604 N N . MET A 1 78 ? -8.520 3.229 0.713 1.00 93.88 78 MET A N 1
ATOM 605 C CA . MET A 1 78 ? -7.853 3.714 1.920 1.00 93.88 78 MET A CA 1
ATOM 606 C C . MET A 1 78 ? -8.725 4.711 2.688 1.00 93.88 78 MET A C 1
ATOM 608 O O . MET A 1 78 ? -8.851 4.590 3.909 1.00 93.88 78 MET A O 1
ATOM 612 N N . GLY A 1 79 ? -9.374 5.640 1.982 1.00 95.56 79 GLY A N 1
ATOM 613 C CA . GLY A 1 79 ? -10.281 6.636 2.549 1.00 95.56 79 GLY A CA 1
ATOM 614 C C . GLY A 1 79 ? -11.464 6.005 3.280 1.00 95.56 79 GLY A C 1
ATOM 615 O O . GLY A 1 79 ? -11.799 6.442 4.376 1.00 95.56 79 GLY A O 1
ATOM 616 N 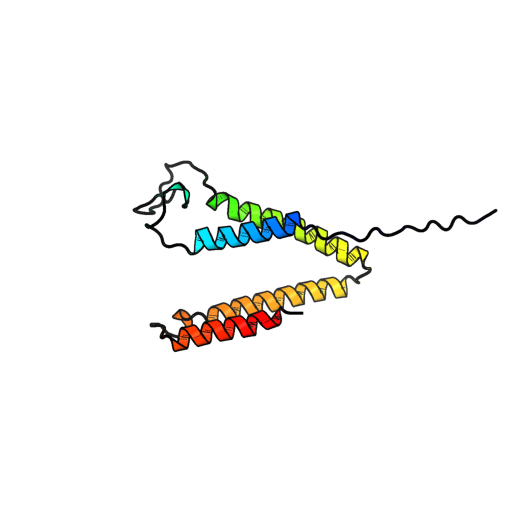N . ALA A 1 80 ? -12.032 4.921 2.746 1.00 95.56 80 ALA A N 1
ATOM 617 C CA . ALA A 1 80 ? -13.078 4.161 3.429 1.00 95.56 80 ALA A CA 1
ATOM 618 C C . ALA A 1 80 ? -12.530 3.278 4.571 1.00 95.56 80 ALA A C 1
ATOM 620 O O . ALA A 1 80 ? -13.177 3.122 5.610 1.00 95.56 80 ALA A O 1
ATOM 621 N N . ALA A 1 81 ? -11.330 2.704 4.425 1.00 93.81 81 ALA A N 1
ATOM 622 C CA . ALA A 1 81 ? -10.773 1.777 5.415 1.00 93.81 81 ALA A CA 1
ATOM 623 C C . ALA A 1 81 ? -10.390 2.460 6.738 1.00 93.81 81 ALA A C 1
ATOM 625 O O . ALA A 1 81 ? -10.531 1.854 7.803 1.00 93.81 81 ALA A O 1
ATOM 626 N N . ILE A 1 82 ? -9.916 3.709 6.688 1.00 93.25 82 ILE A N 1
ATOM 627 C CA . ILE A 1 82 ? -9.480 4.474 7.867 1.00 93.25 82 ILE A CA 1
ATOM 628 C C . ILE A 1 82 ? -10.612 4.678 8.898 1.00 93.25 82 ILE A C 1
ATOM 630 O O . ILE A 1 82 ? -10.441 4.230 10.039 1.00 93.25 82 ILE A O 1
ATOM 634 N N . PRO A 1 83 ? -11.768 5.289 8.560 1.00 92.81 83 PRO A N 1
ATOM 635 C CA . PRO A 1 83 ? -12.851 5.507 9.519 1.00 92.81 83 PRO A CA 1
ATOM 636 C C . PRO A 1 83 ? -13.465 4.192 10.010 1.00 92.81 83 PRO A C 1
ATOM 638 O O . PRO A 1 83 ? -13.764 4.071 11.199 1.00 92.81 83 PRO A O 1
ATOM 641 N N . LEU A 1 84 ? -13.578 3.168 9.154 1.00 92.56 84 LEU A N 1
ATOM 642 C CA . LEU A 1 84 ? -14.055 1.839 9.559 1.00 92.56 84 LEU A CA 1
ATOM 643 C C . LEU A 1 84 ? -13.122 1.186 10.592 1.00 92.56 84 LEU A C 1
ATOM 645 O O . LEU A 1 84 ? -13.581 0.649 11.606 1.00 92.56 84 LEU A O 1
ATOM 649 N N . ALA A 1 85 ? -11.806 1.255 10.373 1.00 90.50 85 ALA A N 1
ATOM 650 C CA . ALA A 1 85 ? -10.817 0.724 11.308 1.00 90.50 85 ALA A CA 1
ATOM 651 C C . ALA A 1 85 ? -10.798 1.499 12.635 1.00 90.50 85 ALA A C 1
ATOM 653 O O . ALA A 1 85 ? -10.656 0.886 13.698 1.00 90.50 85 ALA A O 1
ATOM 654 N N . LEU A 1 86 ? -10.953 2.826 12.586 1.00 92.81 86 LEU A N 1
ATOM 655 C CA . LEU A 1 86 ? -11.013 3.676 13.775 1.00 92.81 86 LEU A CA 1
ATOM 656 C C . LEU A 1 86 ? -12.283 3.410 14.593 1.00 92.81 86 LEU A C 1
ATOM 658 O O . LEU A 1 86 ? -12.184 3.134 15.790 1.00 92.81 86 LEU A O 1
ATOM 662 N N . SER A 1 87 ? -13.449 3.401 13.941 1.00 91.69 87 SER A N 1
ATOM 663 C CA . SER A 1 87 ? -14.741 3.095 14.567 1.00 91.69 87 SER A CA 1
ATOM 664 C C . SER A 1 87 ? -14.715 1.734 15.263 1.00 91.69 87 SER A C 1
ATOM 666 O O . SER A 1 87 ? -15.138 1.609 16.411 1.00 91.69 87 SER A O 1
ATOM 668 N N . ARG A 1 88 ? -14.106 0.715 14.642 1.00 90.06 88 ARG A N 1
ATOM 669 C CA . ARG A 1 88 ? -13.938 -0.603 15.271 1.00 90.06 88 ARG A CA 1
ATOM 670 C C . ARG A 1 88 ? -13.117 -0.551 16.565 1.00 90.06 88 ARG A C 1
ATOM 672 O O . ARG A 1 88 ? -13.497 -1.201 17.533 1.00 90.06 88 ARG A O 1
ATOM 679 N N . ARG A 1 89 ? -12.018 0.210 16.611 1.00 91.75 89 ARG A N 1
ATOM 680 C CA . ARG A 1 89 ? -11.189 0.348 17.829 1.00 91.75 89 ARG A CA 1
ATOM 681 C C . ARG A 1 89 ? -11.922 1.097 18.939 1.00 91.75 89 ARG A C 1
ATOM 683 O O . ARG A 1 89 ? -11.860 0.677 20.091 1.00 91.75 89 ARG A O 1
ATOM 690 N N . LEU A 1 90 ? -12.648 2.158 18.586 1.00 92.12 90 LEU A N 1
ATOM 691 C CA . LEU A 1 90 ? -13.493 2.901 19.526 1.00 92.12 90 LEU A CA 1
ATOM 692 C C . LEU A 1 90 ? -14.603 2.003 20.089 1.00 92.12 90 LEU A C 1
ATOM 694 O O . LEU A 1 90 ? -14.788 1.922 21.300 1.00 92.12 90 LEU A O 1
ATOM 698 N N . ASN A 1 91 ? -15.262 1.223 19.231 1.00 90.44 91 ASN A N 1
ATOM 699 C CA . ASN A 1 91 ? -16.263 0.238 19.637 1.00 90.44 91 ASN A CA 1
ATOM 700 C C . ASN A 1 91 ? -15.696 -0.880 20.525 1.00 90.44 91 ASN A C 1
ATOM 702 O O . ASN A 1 91 ? -16.428 -1.454 21.326 1.00 90.44 91 ASN A O 1
ATOM 706 N N . GLN A 1 92 ? -14.406 -1.180 20.431 1.00 89.56 92 GLN A N 1
ATOM 707 C CA . GLN A 1 92 ? -13.724 -2.123 21.321 1.00 89.56 92 GLN A CA 1
ATOM 708 C C . GLN A 1 92 ? -13.288 -1.493 22.656 1.00 89.56 92 GLN A C 1
ATOM 710 O O . GLN A 1 92 ? -12.596 -2.149 23.430 1.00 89.56 92 GLN A O 1
ATOM 715 N N . GLY A 1 93 ? -13.6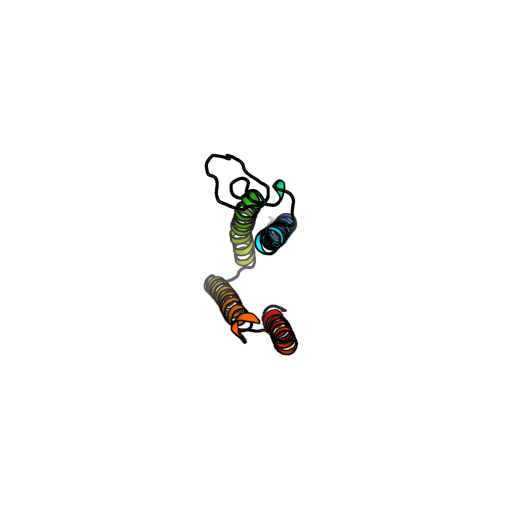42 -0.231 22.926 1.00 92.81 93 GLY A N 1
ATOM 716 C CA . GLY A 1 93 ? -13.301 0.458 24.174 1.00 92.81 93 GLY A CA 1
ATOM 717 C C . GLY A 1 93 ? -11.829 0.865 24.276 1.00 92.81 93 GLY A C 1
ATOM 718 O O . GLY A 1 93 ? -11.310 1.048 25.375 1.00 92.81 93 GLY A O 1
ATOM 719 N N . TRP A 1 94 ? -11.112 0.977 23.152 1.00 95.88 94 TRP A N 1
ATOM 720 C CA . TRP A 1 94 ? -9.724 1.436 23.187 1.00 95.88 94 TRP A CA 1
ATOM 721 C C . TRP A 1 94 ? -9.660 2.907 23.604 1.00 95.88 94 TRP A C 1
ATOM 723 O O . TRP A 1 94 ? -10.348 3.748 23.032 1.00 95.88 94 TRP A O 1
ATOM 733 N N . SER A 1 95 ? -8.767 3.234 24.540 1.00 96.25 95 SER A N 1
ATOM 734 C CA . SER A 1 95 ? -8.496 4.627 24.899 1.00 96.25 95 SER A CA 1
ATOM 735 C C . SER A 1 95 ? -7.844 5.393 23.741 1.00 96.25 95 SER A C 1
ATOM 737 O O . SER A 1 95 ? -7.058 4.834 22.966 1.00 96.25 95 SER A O 1
ATOM 739 N N . THR A 1 96 ? -8.101 6.700 23.649 1.00 94.69 96 THR A N 1
ATOM 740 C CA . THR A 1 96 ? -7.545 7.575 22.599 1.00 94.69 96 THR A CA 1
ATOM 741 C C . THR A 1 96 ? -6.017 7.504 22.540 1.00 94.69 96 THR A C 1
ATOM 743 O O . THR A 1 96 ? -5.444 7.363 21.460 1.00 94.69 96 THR A O 1
ATOM 746 N N . LYS A 1 97 ? -5.348 7.495 23.704 1.00 96.94 97 LYS A N 1
ATOM 747 C CA . LYS A 1 97 ? -3.884 7.348 23.805 1.00 96.94 97 LYS A CA 1
ATOM 748 C C . LYS A 1 97 ? -3.398 6.048 23.153 1.00 96.94 97 LYS A C 1
ATOM 750 O O . LYS A 1 97 ? -2.443 6.065 22.380 1.00 96.94 97 LYS A O 1
ATOM 755 N N . LYS A 1 98 ? -4.085 4.927 23.408 1.00 96.44 98 LYS A N 1
ATOM 756 C CA . LYS A 1 98 ? -3.758 3.617 22.818 1.00 96.44 98 LYS A CA 1
ATOM 757 C C . LYS A 1 98 ? -3.959 3.611 21.300 1.00 96.44 98 LYS A C 1
ATOM 759 O O . LYS A 1 98 ? -3.158 3.014 20.580 1.00 96.44 98 LYS A O 1
ATOM 764 N N . ILE A 1 99 ? -5.001 4.280 20.802 1.00 96.31 99 ILE A N 1
ATOM 765 C CA . ILE A 1 99 ? -5.258 4.419 19.361 1.00 96.31 99 ILE A CA 1
ATOM 766 C C . ILE A 1 99 ? -4.141 5.222 18.688 1.00 96.31 99 ILE A C 1
ATOM 768 O O . ILE A 1 99 ? -3.568 4.731 17.713 1.00 96.31 99 ILE A O 1
ATOM 772 N N . ILE A 1 100 ? -3.797 6.399 19.222 1.00 96.81 100 ILE A N 1
ATOM 773 C CA . ILE A 1 100 ? -2.732 7.260 18.684 1.00 96.81 100 ILE A CA 1
ATOM 774 C C . ILE A 1 100 ? -1.399 6.511 18.670 1.00 96.81 100 ILE A C 1
ATOM 776 O O . ILE A 1 100 ? -0.767 6.413 17.620 1.00 96.81 100 ILE A O 1
ATOM 780 N N . LEU A 1 101 ? -1.012 5.895 19.792 1.00 97.50 101 LEU A N 1
ATOM 781 C CA . LEU A 1 101 ? 0.232 5.128 19.873 1.00 97.50 101 LEU A CA 1
ATOM 782 C C . LEU A 1 101 ? 0.253 3.972 18.861 1.00 97.50 101 LEU A C 1
ATOM 784 O O . LEU A 1 101 ? 1.281 3.694 18.249 1.00 97.50 101 LEU A O 1
ATOM 788 N N . SER A 1 102 ? -0.887 3.312 18.636 1.00 95.00 102 SER A N 1
ATOM 789 C CA . SER A 1 102 ? -1.003 2.263 17.621 1.00 95.00 102 SER A CA 1
ATOM 790 C C . SER A 1 102 ? -0.826 2.791 16.193 1.00 95.00 102 SER A C 1
ATOM 792 O O . SER A 1 102 ? -0.206 2.102 15.378 1.00 95.00 102 SER A O 1
ATOM 794 N N . ILE A 1 103 ? -1.368 3.972 15.882 1.00 95.38 103 ILE A N 1
ATOM 795 C CA . ILE A 1 103 ? -1.208 4.628 14.575 1.00 95.38 103 ILE A CA 1
ATOM 796 C C . ILE A 1 103 ? 0.253 5.029 14.374 1.00 95.38 103 ILE A C 1
ATOM 798 O O . ILE A 1 103 ? 0.843 4.624 13.375 1.00 95.38 103 ILE A O 1
ATOM 802 N N . LEU A 1 104 ? 0.854 5.722 15.345 1.00 97.62 104 LEU A N 1
ATOM 803 C CA . LEU A 1 104 ? 2.258 6.137 15.295 1.00 97.62 104 LEU A CA 1
ATOM 804 C C . LEU A 1 104 ? 3.196 4.940 15.164 1.00 97.62 104 LEU A C 1
ATOM 806 O O . LEU A 1 104 ? 4.055 4.937 14.293 1.00 97.62 104 LEU A O 1
ATOM 810 N N . LYS A 1 105 ? 2.983 3.879 15.952 1.00 95.44 105 LYS A N 1
ATOM 811 C CA . LYS A 1 105 ? 3.756 2.638 15.839 1.00 95.44 105 LYS A CA 1
ATOM 812 C C . LYS A 1 105 ? 3.651 2.044 14.434 1.00 95.44 105 LYS A C 1
ATOM 814 O O . LYS A 1 105 ? 4.664 1.677 13.857 1.00 95.44 105 LYS A O 1
ATOM 819 N N . ARG A 1 106 ? 2.444 1.941 13.865 1.00 94.38 106 ARG A N 1
ATOM 820 C CA . ARG A 1 106 ? 2.264 1.421 12.496 1.00 94.38 106 ARG A CA 1
ATOM 821 C C . ARG A 1 106 ? 2.940 2.310 11.454 1.00 94.38 106 ARG A C 1
ATOM 823 O O . ARG A 1 106 ? 3.599 1.772 10.573 1.00 94.38 106 ARG A O 1
ATOM 830 N N . GLY A 1 107 ? 2.793 3.628 11.571 1.00 95.44 107 GLY A N 1
ATOM 831 C CA . GLY A 1 107 ? 3.449 4.595 10.692 1.00 95.44 107 GLY A CA 1
ATOM 832 C C . GLY A 1 107 ? 4.969 4.488 10.763 1.00 95.44 107 GLY A C 1
ATOM 833 O O . GLY A 1 107 ? 5.612 4.374 9.729 1.00 95.44 107 GLY A O 1
ATOM 834 N N . PHE A 1 108 ? 5.526 4.415 11.973 1.00 96.62 108 PHE A N 1
ATOM 835 C CA . PHE A 1 108 ? 6.955 4.217 12.199 1.00 96.62 108 PHE A CA 1
ATOM 836 C C . PHE A 1 108 ? 7.450 2.908 11.577 1.00 96.62 108 PHE A C 1
ATOM 838 O O . PHE A 1 108 ? 8.388 2.943 10.793 1.00 96.62 108 PHE A O 1
ATOM 845 N N . LEU A 1 109 ? 6.784 1.773 11.835 1.00 95.12 109 LEU A N 1
ATOM 846 C CA . LEU A 1 109 ? 7.166 0.488 11.234 1.00 95.12 109 LEU A CA 1
ATOM 847 C C . LEU A 1 109 ? 7.138 0.541 9.697 1.00 95.12 109 LEU A C 1
ATOM 849 O O . LEU A 1 109 ? 8.071 0.062 9.061 1.00 95.12 109 LEU A O 1
ATOM 853 N N . LEU A 1 110 ? 6.090 1.116 9.096 1.00 94.56 110 LEU A N 1
ATOM 854 C CA . LEU A 1 110 ? 5.990 1.256 7.637 1.00 94.56 110 LEU A CA 1
ATOM 855 C C . LEU A 1 110 ? 7.055 2.206 7.072 1.00 94.56 110 LEU A C 1
ATOM 857 O O . LEU A 1 110 ? 7.634 1.911 6.031 1.00 94.56 110 LEU A O 1
ATOM 861 N N . GLY A 1 111 ? 7.338 3.311 7.763 1.00 95.81 111 GLY A N 1
ATOM 862 C CA . GLY A 1 111 ? 8.377 4.267 7.382 1.00 95.81 111 GLY A CA 1
ATOM 863 C C . GLY A 1 111 ? 9.772 3.651 7.446 1.00 95.81 111 GLY A C 1
ATOM 864 O O . GLY A 1 111 ? 10.510 3.704 6.464 1.00 95.81 111 GLY A O 1
ATOM 865 N N . SER A 1 112 ? 10.110 2.987 8.555 1.00 94.56 112 SER A N 1
ATOM 866 C CA . SER A 1 112 ? 11.360 2.235 8.685 1.00 94.56 112 SER A CA 1
ATOM 867 C C . SER A 1 112 ? 11.464 1.172 7.596 1.00 94.56 112 SER A C 1
ATOM 869 O O . SER A 1 112 ? 12.470 1.128 6.896 1.00 94.56 112 SER A O 1
ATOM 871 N N . PHE A 1 113 ? 10.414 0.372 7.387 1.00 94.50 113 PHE A N 1
ATOM 872 C CA . PHE A 1 113 ? 10.384 -0.626 6.318 1.00 94.50 113 PHE A CA 1
ATOM 873 C C . PHE A 1 113 ? 10.693 -0.016 4.950 1.00 94.50 113 PHE A C 1
ATOM 875 O O . PHE A 1 113 ? 11.541 -0.545 4.241 1.00 94.50 113 PHE A O 1
ATOM 882 N N . ALA A 1 114 ? 10.065 1.107 4.595 1.00 94.12 114 ALA A N 1
ATOM 883 C CA . ALA A 1 114 ? 10.306 1.778 3.320 1.00 94.12 114 ALA A CA 1
ATOM 884 C C . ALA A 1 114 ? 11.764 2.248 3.172 1.00 94.12 114 ALA A C 1
ATOM 886 O O . ALA A 1 114 ? 12.376 2.021 2.126 1.00 94.12 114 ALA A O 1
ATOM 887 N N . ILE A 1 115 ? 12.336 2.851 4.220 1.00 94.94 115 ILE A N 1
ATOM 888 C CA . ILE A 1 115 ? 13.730 3.320 4.224 1.00 94.94 115 ILE A CA 1
ATOM 889 C C . ILE A 1 115 ? 14.691 2.139 4.071 1.00 94.94 115 ILE A C 1
ATOM 891 O O . ILE A 1 115 ? 15.541 2.159 3.181 1.00 94.94 115 ILE A O 1
ATOM 895 N N . PHE A 1 116 ? 14.552 1.094 4.890 1.00 94.62 116 PHE A N 1
ATOM 896 C CA . PHE A 1 116 ? 15.415 -0.086 4.801 1.00 94.62 116 PHE A CA 1
ATOM 897 C C . PHE A 1 116 ? 15.265 -0.784 3.451 1.00 94.62 116 PHE A C 1
ATOM 899 O O . PHE A 1 116 ? 16.272 -1.104 2.825 1.00 94.62 116 PHE A O 1
ATOM 906 N N . LEU A 1 117 ? 14.029 -0.947 2.964 1.00 93.62 117 LEU A N 1
ATOM 907 C CA . LEU A 1 117 ? 13.755 -1.557 1.668 1.00 93.62 117 LEU A CA 1
ATOM 908 C C . LEU A 1 117 ? 14.464 -0.813 0.533 1.00 93.62 117 LEU A C 1
ATOM 910 O O . LEU A 1 117 ? 15.004 -1.457 -0.359 1.00 93.62 117 LEU A O 1
ATOM 914 N N . GLN A 1 118 ? 14.489 0.523 0.569 1.00 94.19 118 GLN A N 1
ATOM 915 C CA . GLN A 1 118 ? 15.210 1.335 -0.411 1.00 94.19 118 GLN A CA 1
ATOM 916 C C . GLN A 1 118 ? 16.725 1.083 -0.370 1.00 94.19 118 GLN A C 1
ATOM 918 O O . GLN A 1 118 ? 17.338 0.961 -1.426 1.00 94.19 118 GLN A O 1
ATOM 923 N N . HIS A 1 119 ? 17.321 0.968 0.819 1.00 93.25 119 HIS A N 1
ATOM 924 C CA . HIS A 1 119 ? 18.767 0.757 0.974 1.00 93.25 119 HIS A CA 1
ATOM 925 C C . HIS A 1 119 ? 19.215 -0.656 0.586 1.00 93.25 119 HIS A C 1
ATOM 927 O O . HIS A 1 119 ? 20.335 -0.827 0.114 1.00 93.25 119 HIS A O 1
ATOM 933 N N . ILE A 1 120 ? 18.347 -1.663 0.731 1.00 93.81 120 ILE A N 1
ATOM 934 C CA . ILE A 1 120 ? 18.662 -3.045 0.336 1.00 93.81 120 ILE A CA 1
ATOM 935 C C . ILE A 1 120 ? 18.356 -3.345 -1.139 1.00 93.81 120 ILE A C 1
ATOM 937 O O . ILE A 1 120 ? 18.499 -4.491 -1.571 1.00 93.81 120 ILE A O 1
ATOM 941 N N . ARG A 1 121 ? 17.910 -2.360 -1.933 1.00 92.00 121 ARG A N 1
ATOM 942 C CA . ARG A 1 121 ? 17.691 -2.567 -3.373 1.00 92.00 121 ARG A CA 1
ATOM 943 C C . ARG A 1 121 ? 19.016 -2.934 -4.050 1.00 92.00 121 ARG A C 1
ATOM 945 O O . ARG A 1 121 ? 20.014 -2.258 -3.803 1.00 92.00 121 ARG A O 1
ATOM 952 N N . PRO A 1 122 ? 19.042 -3.926 -4.962 1.00 92.19 122 PRO A N 1
ATOM 953 C CA . PRO A 1 122 ? 20.294 -4.404 -5.548 1.00 92.19 122 PRO A CA 1
ATOM 954 C C . PRO A 1 122 ? 21.143 -3.303 -6.192 1.00 92.19 122 PRO A C 1
ATOM 956 O O . PRO A 1 122 ? 22.338 -3.224 -5.936 1.00 92.19 122 PRO A O 1
ATOM 959 N N . PHE A 1 123 ? 20.506 -2.408 -6.949 1.00 90.56 123 PHE A N 1
ATOM 960 C CA . PHE A 1 123 ? 21.161 -1.280 -7.621 1.00 90.56 123 PHE A CA 1
ATOM 961 C C . PHE A 1 123 ? 21.602 -0.149 -6.678 1.00 90.56 123 PHE A C 1
ATOM 963 O O . PHE A 1 123 ? 22.356 0.728 -7.086 1.00 90.56 123 PHE A O 1
ATOM 970 N N . THR A 1 124 ? 21.126 -0.142 -5.430 1.00 91.50 124 THR A N 1
ATOM 971 C CA . THR A 1 124 ? 21.576 0.791 -4.385 1.00 91.50 124 THR A CA 1
ATOM 972 C C . THR A 1 124 ? 22.784 0.232 -3.637 1.00 91.50 124 THR A C 1
ATOM 974 O O . THR A 1 124 ? 23.671 0.993 -3.270 1.00 91.50 124 THR A O 1
ATOM 977 N N . ILE A 1 125 ? 22.847 -1.091 -3.458 1.00 89.31 125 ILE A N 1
ATOM 978 C CA . ILE A 1 125 ? 23.987 -1.774 -2.832 1.00 89.31 125 ILE A CA 1
ATOM 979 C C . ILE A 1 125 ? 25.204 -1.781 -3.766 1.00 89.31 125 ILE A C 1
ATOM 981 O O . ILE A 1 125 ? 26.324 -1.536 -3.325 1.00 89.31 125 ILE A O 1
ATOM 985 N N . HIS A 1 126 ? 24.999 -2.097 -5.047 1.00 89.31 126 HIS A N 1
ATOM 986 C CA . HIS A 1 126 ? 26.074 -2.193 -6.030 1.00 89.31 126 HIS A CA 1
ATOM 987 C C . HIS A 1 126 ? 25.599 -1.699 -7.400 1.00 89.31 126 HIS A C 1
ATOM 989 O O . HIS A 1 126 ? 24.515 -2.066 -7.851 1.00 89.31 126 HIS A O 1
ATOM 995 N N . GLN A 1 127 ? 26.421 -0.901 -8.089 1.00 87.31 127 GLN A N 1
ATOM 996 C CA . GLN A 1 127 ? 26.066 -0.332 -9.399 1.00 87.31 127 GLN A CA 1
ATOM 997 C C . GLN A 1 127 ? 25.823 -1.413 -10.466 1.00 87.31 127 GLN A C 1
ATOM 999 O O . GLN A 1 127 ? 24.962 -1.250 -11.328 1.00 87.31 127 GLN A O 1
ATOM 1004 N N . SER A 1 12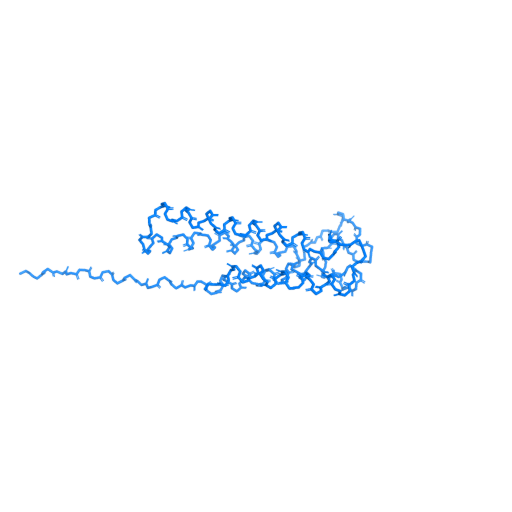8 ? 26.536 -2.539 -10.376 1.00 90.25 128 SER A N 1
ATOM 1005 C CA . SER A 1 128 ? 26.352 -3.737 -11.206 1.00 90.25 128 SER A CA 1
ATOM 1006 C C . SER A 1 128 ? 25.951 -4.937 -10.332 1.00 90.25 128 SER A C 1
ATOM 1008 O O . SER A 1 128 ? 26.819 -5.646 -9.819 1.00 90.25 128 SER A O 1
ATOM 1010 N N . PRO A 1 129 ? 24.650 -5.165 -10.077 1.00 90.31 129 PRO A N 1
ATOM 1011 C CA . PRO A 1 129 ? 24.214 -6.194 -9.138 1.00 90.31 129 PRO A CA 1
ATOM 1012 C C . PRO A 1 129 ? 24.630 -7.597 -9.579 1.00 90.31 129 PRO A C 1
ATOM 1014 O O . PRO A 1 129 ? 24.304 -8.035 -10.682 1.00 90.31 129 PRO A O 1
ATOM 1017 N N . ASN A 1 130 ? 25.299 -8.329 -8.692 1.00 93.44 130 ASN A N 1
ATOM 1018 C CA . ASN A 1 130 ? 25.641 -9.731 -8.912 1.00 93.44 130 ASN A CA 1
ATOM 1019 C C . ASN A 1 130 ? 24.571 -10.654 -8.277 1.00 93.44 130 ASN A C 1
ATOM 1021 O O . ASN A 1 130 ? 23.727 -10.189 -7.499 1.00 93.44 130 ASN A O 1
ATOM 1025 N N . PRO A 1 131 ? 24.569 -11.972 -8.564 1.00 94.44 131 PRO A N 1
ATOM 1026 C CA . PRO A 1 131 ? 23.589 -12.894 -7.982 1.00 94.44 131 PRO A CA 1
ATOM 1027 C C . PRO A 1 131 ? 23.564 -12.903 -6.444 1.00 94.44 131 PRO A C 1
ATOM 1029 O O . PRO A 1 131 ? 22.520 -13.171 -5.850 1.00 94.44 131 PRO A O 1
ATOM 1032 N N . GLN A 1 132 ? 24.683 -12.591 -5.782 1.00 92.50 132 GLN A N 1
ATOM 1033 C CA . GLN A 1 132 ? 24.749 -12.502 -4.321 1.00 92.50 132 GLN A CA 1
ATOM 1034 C C . GLN A 1 132 ? 24.013 -11.257 -3.805 1.00 92.50 132 GLN A C 1
ATOM 1036 O O . GLN A 1 132 ? 23.262 -11.366 -2.838 1.00 92.50 132 GLN A O 1
ATOM 1041 N N . THR A 1 133 ? 24.140 -10.109 -4.481 1.00 92.75 133 THR A N 1
ATOM 1042 C CA . THR A 1 133 ? 23.395 -8.880 -4.166 1.00 92.75 133 THR A CA 1
ATOM 1043 C C . THR A 1 133 ? 21.884 -9.111 -4.247 1.00 92.75 133 THR A C 1
ATOM 1045 O O . THR A 1 133 ? 21.144 -8.671 -3.369 1.00 92.75 133 THR A O 1
ATOM 1048 N N . TRP A 1 134 ? 21.415 -9.856 -5.253 1.00 93.12 134 TRP A N 1
ATOM 1049 C CA . TRP A 1 134 ? 19.998 -10.223 -5.379 1.00 93.12 134 TRP A CA 1
ATOM 1050 C C . TRP A 1 134 ? 19.519 -11.130 -4.243 1.00 93.12 134 TRP A C 1
ATOM 1052 O O . TRP A 1 134 ? 18.452 -10.888 -3.678 1.00 93.12 134 TRP A O 1
ATOM 1062 N N . ARG A 1 135 ? 20.311 -12.142 -3.861 1.00 94.50 135 ARG A N 1
ATOM 1063 C CA . ARG A 1 135 ? 19.994 -13.004 -2.706 1.00 94.50 135 ARG A CA 1
ATOM 1064 C C . ARG A 1 135 ? 19.940 -12.204 -1.409 1.00 94.50 135 ARG A C 1
ATOM 1066 O O . ARG A 1 135 ? 19.017 -12.402 -0.627 1.00 94.50 135 ARG A O 1
ATOM 1073 N N . LEU A 1 136 ? 20.887 -11.286 -1.208 1.00 92.94 136 LEU A N 1
ATOM 1074 C CA . LEU A 1 136 ? 20.923 -10.408 -0.040 1.00 92.94 136 LEU A CA 1
ATOM 1075 C C . LEU A 1 136 ? 19.682 -9.509 0.017 1.00 92.94 136 LEU A C 1
ATOM 1077 O O . LEU A 1 136 ? 19.054 -9.414 1.067 1.00 92.94 136 LEU A O 1
ATOM 1081 N N . ALA A 1 137 ? 19.289 -8.908 -1.108 1.00 94.38 137 ALA A N 1
ATOM 1082 C CA . ALA A 1 137 ? 18.085 -8.085 -1.197 1.00 94.38 137 ALA A CA 1
ATOM 1083 C C . ALA A 1 137 ? 16.807 -8.887 -0.893 1.00 94.38 137 ALA A C 1
ATOM 1085 O O . ALA A 1 137 ? 15.946 -8.419 -0.149 1.00 94.38 137 ALA A O 1
ATOM 1086 N N . MET A 1 138 ? 16.692 -10.112 -1.420 1.00 94.56 138 MET A N 1
ATOM 1087 C CA . MET A 1 138 ? 15.556 -11.002 -1.143 1.00 94.56 138 MET A CA 1
ATOM 1088 C C . MET A 1 138 ? 15.513 -11.448 0.321 1.00 94.56 138 MET A C 1
ATOM 1090 O O . MET A 1 138 ? 14.458 -11.400 0.950 1.00 94.56 138 MET A O 1
ATOM 1094 N N . LEU A 1 139 ? 16.657 -11.832 0.891 1.00 95.00 139 LEU A N 1
ATOM 1095 C CA . LEU A 1 139 ? 16.763 -12.209 2.299 1.00 95.00 139 LEU A CA 1
ATOM 1096 C C . LEU A 1 139 ? 16.432 -11.023 3.215 1.00 95.00 139 LEU A C 1
ATOM 1098 O O . LEU A 1 139 ? 15.637 -11.168 4.143 1.00 95.00 139 LEU A O 1
ATOM 1102 N N . GLY A 1 140 ? 16.961 -9.836 2.910 1.00 93.56 140 GLY A N 1
ATOM 1103 C CA . GLY A 1 140 ? 16.629 -8.598 3.611 1.00 93.56 140 GLY A CA 1
ATOM 1104 C C . GLY A 1 140 ? 15.136 -8.277 3.539 1.00 93.56 140 GLY A C 1
ATOM 1105 O O . GLY A 1 140 ? 14.535 -7.948 4.559 1.00 93.56 140 GLY A O 1
ATOM 1106 N N . PHE A 1 141 ? 14.508 -8.451 2.372 1.00 93.62 141 PHE A N 1
ATOM 1107 C CA . PHE A 1 141 ? 13.063 -8.283 2.218 1.00 93.62 141 PHE A CA 1
ATOM 1108 C C . PHE A 1 141 ? 12.272 -9.248 3.111 1.00 93.62 141 PHE A C 1
ATOM 1110 O O . PHE A 1 141 ? 11.363 -8.805 3.810 1.00 93.62 141 PHE A O 1
ATOM 1117 N N . VAL A 1 142 ? 12.627 -10.538 3.138 1.00 94.06 142 VAL A N 1
ATOM 1118 C CA . VAL A 1 142 ? 11.949 -11.541 3.981 1.00 94.06 142 VAL A CA 1
ATOM 1119 C C . VAL A 1 142 ? 12.100 -11.205 5.465 1.00 94.06 142 VAL A C 1
ATOM 1121 O O . VAL A 1 142 ? 11.107 -11.207 6.189 1.00 94.06 142 VAL A O 1
ATOM 1124 N N . ILE A 1 143 ? 13.304 -10.849 5.920 1.00 92.56 143 ILE A N 1
ATOM 1125 C CA . ILE A 1 143 ? 13.546 -10.456 7.319 1.00 92.56 143 ILE A CA 1
ATOM 1126 C C . ILE A 1 143 ? 12.708 -9.228 7.691 1.00 92.56 143 ILE A C 1
ATOM 1128 O O . ILE A 1 143 ? 12.032 -9.222 8.720 1.00 92.56 143 ILE A O 1
ATOM 1132 N N . LEU A 1 144 ? 12.708 -8.199 6.842 1.00 92.31 144 LEU A N 1
ATOM 1133 C CA . LEU A 1 144 ? 11.906 -6.996 7.058 1.00 92.31 144 LEU A CA 1
ATOM 1134 C C . LEU A 1 144 ? 10.401 -7.294 7.036 1.00 92.31 144 LEU A C 1
ATOM 1136 O O . LEU A 1 144 ? 9.644 -6.687 7.792 1.00 92.31 144 LEU A O 1
ATOM 1140 N N . PHE A 1 145 ? 9.956 -8.235 6.203 1.00 90.19 145 PHE A N 1
ATOM 1141 C CA . PHE A 1 145 ? 8.562 -8.665 6.146 1.00 90.19 145 PHE A CA 1
ATOM 1142 C C . PHE A 1 145 ? 8.110 -9.324 7.457 1.00 90.19 145 PHE A C 1
ATOM 1144 O O . PHE A 1 145 ? 7.008 -9.039 7.933 1.00 90.19 145 PHE A O 1
ATOM 1151 N N . LEU A 1 146 ? 8.972 -10.125 8.096 1.00 91.00 146 LEU A N 1
ATOM 1152 C CA . LEU A 1 146 ? 8.676 -10.758 9.389 1.00 91.00 146 LEU A CA 1
ATOM 1153 C C . LEU A 1 146 ? 8.358 -9.742 10.499 1.00 91.00 146 LEU A C 1
ATOM 1155 O O . LEU A 1 146 ? 7.593 -10.063 11.403 1.00 91.00 146 LEU A O 1
ATOM 1159 N N . MET A 1 147 ? 8.827 -8.491 10.400 1.00 89.06 147 MET A N 1
ATOM 1160 C CA . MET A 1 147 ? 8.447 -7.405 11.321 1.00 89.06 147 MET A CA 1
ATOM 1161 C C . MET A 1 147 ? 6.924 -7.163 11.379 1.00 89.06 147 MET A C 1
ATOM 1163 O O . MET A 1 147 ? 6.403 -6.655 12.380 1.00 89.06 147 MET A O 1
ATOM 1167 N N . PHE A 1 148 ? 6.202 -7.498 10.307 1.00 87.62 148 PHE A N 1
ATOM 1168 C CA . PHE A 1 148 ? 4.754 -7.316 10.191 1.00 87.62 148 PHE A CA 1
ATOM 1169 C C . PHE A 1 148 ? 3.948 -8.594 10.409 1.00 87.62 148 PHE A C 1
ATOM 1171 O O . PHE A 1 148 ? 2.721 -8.510 10.512 1.00 87.62 148 PHE A O 1
ATOM 1178 N N . VAL A 1 149 ? 4.613 -9.745 10.513 1.00 85.31 149 VAL A N 1
ATOM 1179 C CA . VAL A 1 149 ? 3.979 -11.003 10.903 1.00 85.31 149 VAL A CA 1
ATOM 1180 C C . VAL A 1 149 ? 3.745 -10.938 12.413 1.00 85.31 149 VAL A C 1
ATOM 1182 O O . VAL A 1 149 ? 4.679 -10.871 13.210 1.00 85.31 149 VAL A O 1
ATOM 1185 N N . ARG A 1 150 ? 2.478 -10.858 12.805 1.00 63.50 150 ARG A N 1
ATOM 1186 C CA . ARG A 1 150 ? 2.009 -10.940 14.189 1.00 63.50 150 ARG A CA 1
ATOM 1187 C C . ARG A 1 150 ? 0.851 -11.906 14.261 1.00 63.50 150 ARG A C 1
ATOM 1189 O O . ARG A 1 150 ? -0.022 -11.790 13.372 1.00 63.50 150 ARG A O 1
#

Foldseek 3Di:
DDDPPPPPPPPQLDDPVVLVVLLVVLVVLQCQLPPDDAQPDAQLSHAQQQGPDRRHGDPVRDDDHVSNVSVVSNCVSVVVVVVSVVVNCVVVVHDPVRVVVVVVVVVVLVVVLVVQLVCLPQCNVDVDGDPVSVVSSVVSNVVSVVVVVD